Protein AF-F8CGI1-F1 (afdb_monomer_lite)

InterPro domains:
  IPR001604 DNA/RNA non-specific endonuclease/pyrophosphatase/phosphodiesterase domain [PF01223] (10-78)
  IPR044925 His-Me finger superfamily [SSF54060] (12-82)
  IPR044929 DNA/RNA non-specific endonuclease superfamily [G3DSA:3.40.570.10] (2-86)

Foldseek 3Di:
DDDPPDDPPPPDDDDQKDKDKDWAQDVVVVRFFIAIWMKIWGQDDPPPCPPPPDDGPIWMKTAQPVLVCVVPVDDPDCNSLRYQQCLDPVNVPDPDNNPRIFTDPDPVSDGGRNVSCVVVVNGDGDD

pLDDT: mean 78.0, std 15.95, range [40.72, 95.38]

Radius of gyration: 18.29 Å; chains: 1; bounding box: 54×31×42 Å

Structure (mmCIF, N/CA/C/O backbone):
data_AF-F8CGI1-F1
#
_entry.id   AF-F8CGI1-F1
#
loop_
_atom_site.group_PDB
_atom_site.id
_atom_site.type_symbol
_atom_site.label_atom_id
_atom_site.label_alt_id
_atom_site.label_comp_id
_atom_site.label_asym_id
_atom_site.label_entity_id
_atom_site.label_seq_id
_atom_site.pdbx_PDB_ins_code
_atom_site.Cartn_x
_atom_site.Cartn_y
_atom_site.Cartn_z
_atom_site.occupancy
_atom_site.B_iso_or_equiv
_atom_site.auth_seq_id
_atom_site.auth_comp_id
_atom_site.auth_asym_id
_atom_site.auth_atom_id
_atom_site.pdbx_PDB_model_num
ATOM 1 N N . MET A 1 1 ? 35.399 -10.416 0.043 1.00 40.72 1 MET A N 1
ATOM 2 C CA . MET A 1 1 ? 36.430 -10.102 -0.965 1.00 40.72 1 MET A CA 1
ATOM 3 C C . MET A 1 1 ? 36.301 -11.198 -2.012 1.00 40.72 1 MET A C 1
ATOM 5 O O . MET A 1 1 ? 36.314 -12.347 -1.592 1.00 40.72 1 MET A O 1
ATOM 9 N N . LEU A 1 2 ? 35.993 -10.866 -3.272 1.00 44.25 2 LEU A N 1
ATOM 10 C CA . LEU A 1 2 ? 35.860 -11.858 -4.356 1.00 44.25 2 LEU A CA 1
ATOM 11 C C . LEU A 1 2 ? 37.253 -12.393 -4.735 1.00 44.25 2 LEU A C 1
ATOM 13 O O . LEU A 1 2 ? 38.225 -11.646 -4.608 1.00 44.25 2 LEU A O 1
ATOM 17 N N . SER A 1 3 ? 37.338 -13.668 -5.121 1.00 53.94 3 SER A N 1
ATOM 18 C CA . SER A 1 3 ? 38.591 -14.396 -5.393 1.00 53.94 3 SER A CA 1
ATOM 19 C C . SER A 1 3 ? 38.843 -14.504 -6.900 1.00 53.94 3 SER A C 1
ATOM 21 O O . SER A 1 3 ? 37.895 -14.463 -7.680 1.00 53.94 3 SER A O 1
ATOM 23 N N . ASP A 1 4 ? 40.098 -14.705 -7.315 1.00 48.28 4 ASP A N 1
ATOM 24 C CA . ASP A 1 4 ? 40.505 -14.800 -8.735 1.00 48.28 4 ASP A CA 1
ATOM 25 C C . ASP A 1 4 ? 39.905 -16.011 -9.494 1.00 48.28 4 ASP A C 1
ATOM 27 O O . ASP A 1 4 ? 40.042 -16.108 -10.712 1.00 48.28 4 ASP A O 1
ATOM 31 N N . ASP A 1 5 ? 39.191 -16.893 -8.785 1.00 53.44 5 ASP A N 1
ATOM 32 C CA . ASP A 1 5 ? 38.483 -18.066 -9.315 1.00 53.44 5 ASP A CA 1
ATOM 33 C C . ASP A 1 5 ? 36.959 -17.867 -9.443 1.00 53.44 5 ASP A C 1
ATOM 35 O O . ASP A 1 5 ? 36.248 -18.823 -9.761 1.00 53.44 5 ASP A O 1
ATOM 39 N N . ASP A 1 6 ? 36.420 -16.666 -9.187 1.00 50.28 6 ASP A N 1
ATOM 40 C CA . ASP A 1 6 ? 34.974 -16.442 -9.301 1.00 50.28 6 ASP A CA 1
ATOM 41 C C . ASP A 1 6 ? 34.525 -16.538 -10.779 1.00 50.28 6 ASP A C 1
ATOM 43 O O . ASP A 1 6 ? 34.906 -15.706 -11.614 1.00 50.28 6 ASP A O 1
ATOM 47 N N . PRO A 1 7 ? 33.709 -17.548 -11.147 1.00 51.00 7 PRO A N 1
ATOM 48 C CA . PRO A 1 7 ? 33.294 -17.755 -12.525 1.00 51.00 7 PRO A CA 1
ATOM 49 C C . PRO A 1 7 ? 32.370 -16.620 -12.991 1.00 51.00 7 PRO A C 1
ATOM 51 O O . PRO A 1 7 ? 31.645 -16.018 -12.192 1.00 51.00 7 PRO A O 1
ATOM 54 N N . PRO A 1 8 ? 32.351 -16.315 -14.302 1.00 54.75 8 PRO A N 1
ATOM 55 C CA . PRO A 1 8 ? 31.568 -15.208 -14.825 1.00 54.75 8 PRO A CA 1
ATOM 56 C C . PRO A 1 8 ? 30.086 -15.445 -14.523 1.00 54.75 8 PRO A C 1
ATOM 58 O O . PRO A 1 8 ? 29.542 -16.477 -14.913 1.00 54.75 8 PRO A O 1
ATOM 61 N N . LEU A 1 9 ? 29.436 -14.483 -13.856 1.00 53.81 9 LEU A N 1
ATOM 62 C CA . LEU A 1 9 ? 27.995 -14.481 -13.586 1.00 53.81 9 LEU A CA 1
ATOM 63 C C . LEU A 1 9 ? 27.229 -14.398 -14.922 1.00 53.81 9 LEU A C 1
ATOM 65 O O . LEU A 1 9 ? 26.831 -13.325 -15.372 1.00 53.81 9 LEU A O 1
ATOM 69 N N . ARG A 1 10 ? 27.108 -15.533 -15.608 1.00 63.50 10 ARG A N 1
ATOM 70 C CA . ARG A 1 10 ? 26.384 -15.719 -16.864 1.00 63.50 10 ARG A CA 1
ATOM 71 C C . ARG A 1 10 ? 25.034 -16.351 -16.530 1.00 63.50 10 ARG A C 1
ATOM 73 O O . ARG A 1 10 ? 24.971 -17.282 -15.739 1.00 63.50 10 ARG A O 1
ATOM 80 N N . ASP A 1 11 ? 23.984 -15.781 -17.116 1.00 64.50 11 ASP A N 1
ATOM 81 C CA . ASP A 1 11 ? 22.565 -16.185 -17.060 1.00 64.50 11 ASP A CA 1
ATOM 82 C C . ASP A 1 11 ? 21.703 -15.620 -15.915 1.00 64.50 11 ASP A C 1
ATOM 84 O O . ASP A 1 11 ? 20.502 -15.889 -15.851 1.00 64.50 11 ASP A O 1
ATOM 88 N N . ALA A 1 12 ? 22.243 -14.750 -15.057 1.00 64.75 12 ALA A N 1
ATOM 89 C CA 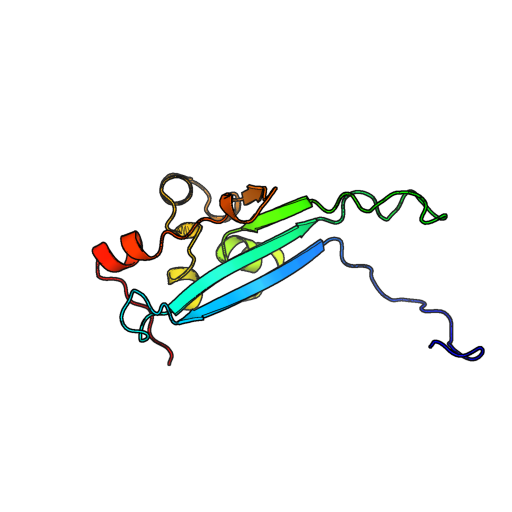. ALA A 1 12 ? 21.425 -14.048 -14.067 1.00 64.75 12 ALA A CA 1
ATOM 90 C C . ALA A 1 12 ? 20.583 -12.937 -14.725 1.00 64.75 12 ALA A C 1
ATOM 92 O O . ALA A 1 12 ? 21.118 -11.976 -15.283 1.00 64.75 12 ALA A O 1
ATOM 93 N N . GLN A 1 13 ? 19.254 -13.040 -14.628 1.00 65.06 13 GLN A N 1
ATOM 94 C CA . GLN A 1 13 ? 18.366 -11.938 -14.994 1.00 65.06 13 GLN A CA 1
ATOM 95 C C . GLN A 1 13 ? 18.521 -10.798 -13.988 1.00 65.06 13 GLN A C 1
ATOM 97 O O . GLN A 1 13 ? 18.418 -10.998 -12.779 1.00 65.06 13 GLN A O 1
ATOM 102 N N . ILE A 1 14 ? 18.754 -9.591 -14.497 1.00 67.56 14 ILE A N 1
ATOM 103 C CA . ILE A 1 14 ? 18.859 -8.384 -13.682 1.00 67.56 14 ILE A CA 1
ATOM 104 C C . ILE A 1 14 ? 17.439 -7.852 -13.435 1.00 67.56 14 ILE A C 1
ATOM 106 O O . ILE A 1 14 ? 16.759 -7.504 -14.406 1.00 67.56 14 ILE A O 1
ATOM 110 N N . PRO A 1 15 ? 16.974 -7.755 -12.175 1.00 68.12 15 PRO A N 1
ATOM 111 C CA . PRO A 1 15 ? 15.654 -7.210 -11.881 1.00 68.12 15 PRO A CA 1
ATOM 112 C C . PRO A 1 15 ? 15.540 -5.744 -12.313 1.00 68.12 15 PRO A C 1
ATOM 114 O O . PRO A 1 15 ? 16.394 -4.922 -11.992 1.00 68.12 15 PRO A O 1
ATOM 117 N N . ALA A 1 16 ? 14.447 -5.387 -12.993 1.00 74.31 16 ALA A N 1
ATOM 118 C CA . ALA A 1 16 ? 14.170 -4.004 -13.405 1.00 74.31 16 ALA A CA 1
ATOM 119 C C . ALA A 1 16 ? 13.835 -3.061 -12.224 1.00 74.31 16 ALA A C 1
ATOM 121 O O . ALA A 1 16 ? 13.781 -1.836 -12.374 1.00 74.31 16 ALA A O 1
ATOM 122 N N . GLY A 1 17 ? 13.595 -3.624 -11.042 1.00 80.44 17 GLY A N 1
ATOM 123 C CA . GLY A 1 17 ? 13.322 -2.894 -9.817 1.00 80.44 17 GLY A CA 1
ATOM 124 C C . GLY A 1 17 ? 13.283 -3.828 -8.617 1.00 80.44 17 GLY A C 1
ATOM 125 O O . GLY A 1 17 ? 13.154 -5.044 -8.753 1.00 80.44 17 GLY A O 1
ATOM 126 N N . PHE A 1 18 ? 13.380 -3.233 -7.436 1.00 87.69 18 PHE A N 1
ATOM 127 C CA . PHE A 1 18 ? 13.310 -3.936 -6.161 1.00 87.69 18 PHE A CA 1
ATOM 128 C C . PHE A 1 18 ? 12.122 -3.415 -5.368 1.00 87.69 18 PHE A C 1
ATOM 130 O O . PHE A 1 18 ? 11.788 -2.232 -5.440 1.00 87.69 18 PHE A O 1
ATOM 137 N N . TRP A 1 19 ? 11.500 -4.276 -4.577 1.00 92.19 19 TRP A N 1
ATOM 138 C CA . TRP A 1 19 ? 10.432 -3.885 -3.669 1.00 92.19 19 TRP A CA 1
ATOM 139 C C . TRP A 1 19 ? 10.712 -4.401 -2.261 1.00 92.19 19 TRP A C 1
ATOM 141 O O . TRP A 1 19 ? 11.463 -5.355 -2.065 1.00 92.19 19 TRP A O 1
ATOM 151 N N . LYS A 1 20 ? 10.127 -3.736 -1.265 1.00 94.00 20 LYS A N 1
ATOM 152 C CA . LYS A 1 20 ? 10.191 -4.151 0.137 1.00 94.00 20 LYS A CA 1
ATOM 153 C C . LYS A 1 20 ? 8.859 -3.868 0.807 1.00 94.00 20 LYS A C 1
ATOM 155 O O . LYS A 1 20 ? 8.399 -2.732 0.791 1.00 94.00 20 LYS A O 1
ATOM 160 N N . VAL A 1 21 ? 8.278 -4.884 1.432 1.00 95.38 21 VAL A N 1
ATOM 161 C CA . VAL A 1 21 ? 7.093 -4.748 2.285 1.00 95.38 21 VAL A CA 1
ATOM 162 C C . VAL A 1 21 ? 7.547 -4.805 3.738 1.00 95.38 21 VAL A C 1
ATOM 164 O O . VAL A 1 21 ? 8.309 -5.692 4.122 1.00 95.38 21 VAL A O 1
ATOM 167 N N . VAL A 1 22 ? 7.114 -3.838 4.539 1.00 94.56 22 VAL A N 1
ATOM 168 C CA . VAL A 1 22 ? 7.394 -3.758 5.973 1.00 94.56 22 VAL A CA 1
ATOM 169 C C . VAL A 1 22 ? 6.076 -3.864 6.718 1.00 94.56 22 VAL A C 1
ATOM 171 O O . VAL A 1 22 ? 5.195 -3.028 6.537 1.00 94.56 22 VAL A O 1
ATOM 174 N N . VAL A 1 23 ? 5.962 -4.884 7.565 1.00 93.69 23 VAL A N 1
ATOM 175 C CA . VAL A 1 23 ? 4.837 -5.065 8.486 1.00 93.69 23 VAL A CA 1
ATOM 176 C C . VAL A 1 23 ? 5.318 -4.704 9.883 1.00 93.69 23 VAL A C 1
ATOM 178 O O . VAL A 1 23 ? 6.347 -5.207 10.335 1.00 93.69 23 VAL A O 1
ATOM 181 N N . LEU A 1 24 ? 4.590 -3.829 10.565 1.00 90.44 24 LEU A N 1
ATOM 182 C CA . LEU A 1 24 ? 4.916 -3.373 11.910 1.00 90.44 24 LEU A CA 1
ATOM 183 C C . LEU A 1 24 ? 3.697 -3.478 12.822 1.00 90.44 24 LEU A C 1
ATOM 185 O O . LEU A 1 24 ? 2.561 -3.342 12.375 1.00 90.44 24 LEU A O 1
ATOM 189 N N . ARG A 1 25 ? 3.939 -3.723 14.110 1.00 87.69 25 ARG A N 1
ATOM 190 C CA . ARG A 1 25 ? 2.918 -3.546 15.146 1.00 87.69 25 ARG A CA 1
ATOM 191 C C . ARG A 1 25 ? 2.894 -2.077 15.523 1.00 87.69 25 ARG A C 1
ATOM 193 O O . ARG A 1 25 ? 3.928 -1.527 15.902 1.00 87.69 25 ARG A O 1
ATOM 200 N N . ASP A 1 26 ? 1.735 -1.449 15.413 1.00 74.75 26 ASP A N 1
ATOM 201 C CA . ASP A 1 26 ? 1.608 -0.033 15.712 1.00 74.75 26 ASP A CA 1
ATOM 202 C C . ASP A 1 26 ? 1.517 0.182 17.230 1.00 74.75 26 ASP A C 1
ATOM 204 O O . ASP A 1 26 ? 0.512 -0.130 17.880 1.00 74.75 26 ASP A O 1
ATOM 208 N N . ALA A 1 27 ? 2.594 0.721 17.806 1.00 71.44 27 ALA A N 1
ATOM 209 C CA . ALA A 1 27 ? 2.678 1.029 19.229 1.00 71.44 27 ALA A CA 1
ATOM 210 C C . ALA A 1 27 ? 1.640 2.080 19.663 1.00 71.44 27 ALA A C 1
ATOM 212 O O . ALA A 1 27 ? 1.141 2.017 20.786 1.00 71.44 27 ALA A O 1
ATOM 213 N N . THR A 1 28 ? 1.250 2.995 18.769 1.00 69.81 28 THR A N 1
ATOM 214 C CA . THR A 1 28 ? 0.235 4.027 19.047 1.00 69.81 28 THR A CA 1
ATOM 215 C C . THR A 1 28 ? -1.185 3.454 19.102 1.00 69.81 28 THR A C 1
ATOM 217 O O . THR A 1 28 ? -2.086 4.062 19.673 1.00 69.81 28 THR A O 1
ATOM 220 N N . ALA A 1 29 ? -1.384 2.238 18.582 1.00 67.12 29 ALA A N 1
ATOM 221 C CA . ALA A 1 29 ? -2.659 1.525 18.570 1.00 67.12 29 ALA A CA 1
ATOM 222 C C . ALA A 1 29 ? -2.781 0.450 19.670 1.00 67.12 29 ALA A C 1
ATOM 224 O O . ALA A 1 29 ? -3.637 -0.438 19.574 1.00 67.12 29 ALA A O 1
ATOM 225 N N . GLY A 1 30 ? -1.929 0.511 20.699 1.00 68.25 30 GLY A N 1
ATOM 226 C CA . GLY A 1 30 ? -1.864 -0.484 21.774 1.00 68.25 30 GLY A CA 1
ATOM 227 C C . GLY A 1 30 ? -1.093 -1.755 21.399 1.00 68.25 30 GLY A C 1
ATOM 228 O O . GLY A 1 30 ? -1.251 -2.774 22.063 1.00 68.25 30 GLY A O 1
ATOM 229 N N . GLY A 1 31 ? -0.294 -1.734 20.323 1.00 69.56 31 GLY A N 1
ATOM 230 C CA . GLY A 1 31 ? 0.636 -2.811 19.949 1.00 69.56 31 GLY A CA 1
ATOM 231 C C . GLY A 1 31 ? 0.002 -4.098 19.404 1.00 69.56 31 GLY A C 1
ATOM 232 O O . GLY A 1 31 ? 0.725 -5.028 19.041 1.00 69.56 31 GLY A O 1
ATOM 233 N N . ALA A 1 32 ? -1.329 -4.164 19.335 1.00 77.38 32 ALA A N 1
ATOM 234 C CA . ALA A 1 32 ? -2.073 -5.327 18.849 1.00 77.38 32 ALA A CA 1
ATOM 235 C C . ALA A 1 32 ? -2.451 -5.238 17.360 1.00 77.38 32 ALA A C 1
ATOM 237 O O . ALA A 1 32 ? -2.818 -6.244 16.765 1.00 77.38 32 ALA A O 1
ATOM 238 N N . ASP A 1 33 ? -2.375 -4.049 16.764 1.00 88.12 33 ASP A N 1
ATOM 239 C CA . ASP A 1 33 ? -2.822 -3.776 15.397 1.00 88.12 33 ASP A CA 1
ATOM 240 C C . ASP A 1 33 ? -1.626 -3.652 14.441 1.00 88.12 33 ASP A C 1
ATOM 242 O O . ASP A 1 33 ? -0.610 -3.036 14.774 1.00 88.12 33 ASP A O 1
ATOM 246 N N 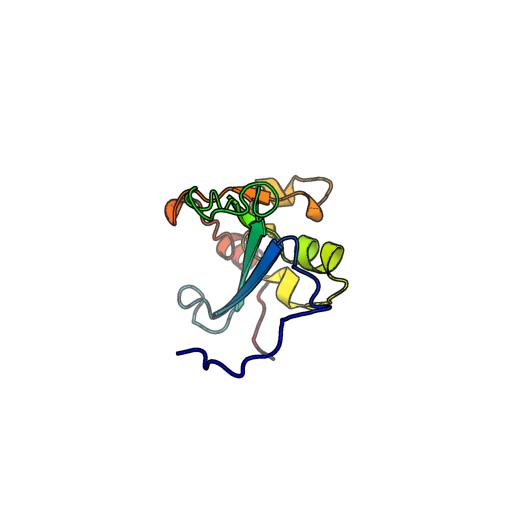. LEU A 1 34 ? -1.743 -4.265 13.265 1.00 91.00 34 LEU A N 1
ATOM 247 C CA . LEU A 1 34 ? -0.712 -4.271 12.235 1.00 91.00 34 LEU A CA 1
ATOM 248 C C . LEU A 1 34 ? -0.845 -3.069 11.303 1.00 91.00 34 LEU A C 1
ATOM 250 O O . LEU A 1 34 ? -1.944 -2.683 10.915 1.00 91.00 34 LEU A O 1
ATOM 254 N N . SER A 1 35 ? 0.298 -2.552 10.879 1.00 92.31 35 SER A N 1
ATOM 255 C CA . SER A 1 35 ? 0.451 -1.529 9.852 1.00 92.31 35 SER A CA 1
ATOM 256 C C . SER A 1 35 ? 1.415 -2.031 8.786 1.00 92.31 35 SER A C 1
ATOM 258 O O . SER A 1 35 ? 2.395 -2.715 9.095 1.00 92.31 35 SER A O 1
ATOM 260 N N . VAL A 1 36 ? 1.137 -1.708 7.527 1.00 94.44 36 VAL A N 1
ATOM 261 C CA . VAL A 1 36 ? 1.929 -2.167 6.384 1.00 94.44 36 VAL A CA 1
ATOM 262 C C . VAL A 1 36 ? 2.370 -0.986 5.539 1.00 94.44 36 VAL A C 1
ATOM 264 O O . VAL A 1 36 ? 1.560 -0.165 5.120 1.00 94.44 36 VAL A O 1
ATOM 267 N N . VAL A 1 37 ? 3.667 -0.925 5.250 1.00 94.44 37 VAL A N 1
ATOM 268 C CA . VAL A 1 37 ? 4.249 0.052 4.329 1.00 94.44 37 VAL A CA 1
ATOM 269 C C . VAL A 1 37 ? 5.004 -0.698 3.241 1.00 94.44 37 VAL A C 1
ATOM 271 O O . VAL A 1 37 ? 5.903 -1.487 3.539 1.00 94.44 37 VAL A O 1
ATOM 274 N N . ALA A 1 38 ? 4.656 -0.449 1.981 1.00 94.38 38 ALA A N 1
ATOM 275 C CA . ALA A 1 38 ? 5.329 -1.040 0.834 1.00 94.38 38 ALA A CA 1
ATOM 276 C C . ALA A 1 38 ? 6.149 0.002 0.066 1.00 94.38 38 ALA A C 1
ATOM 278 O O . ALA A 1 38 ? 5.731 1.142 -0.147 1.00 94.38 38 ALA A O 1
ATOM 279 N N . PHE A 1 39 ? 7.335 -0.415 -0.365 1.00 93.31 39 PHE A N 1
ATOM 280 C CA . PHE A 1 39 ? 8.285 0.392 -1.111 1.00 93.31 39 PHE A CA 1
ATOM 281 C C . PHE A 1 39 ? 8.602 -0.255 -2.447 1.00 93.31 39 PHE A C 1
ATOM 283 O O . PHE A 1 39 ? 8.802 -1.466 -2.521 1.00 93.31 39 PHE A O 1
ATOM 290 N N . PHE A 1 40 ? 8.748 0.575 -3.472 1.00 90.38 40 PHE A N 1
ATOM 291 C CA . PHE A 1 40 ? 9.290 0.192 -4.765 1.00 90.38 40 PHE A CA 1
ATOM 292 C C . PHE A 1 40 ? 10.452 1.111 -5.126 1.00 90.38 40 PHE A C 1
ATOM 294 O O . PHE A 1 40 ? 10.381 2.333 -4.986 1.00 90.38 40 PHE A O 1
ATOM 301 N N . MET A 1 41 ? 11.541 0.517 -5.588 1.00 86.38 41 MET A N 1
ATOM 302 C CA . MET A 1 41 ? 12.715 1.209 -6.077 1.00 86.38 41 MET A CA 1
ATOM 303 C C . MET A 1 41 ? 12.891 0.863 -7.547 1.00 86.38 41 MET A C 1
ATOM 305 O O . MET A 1 41 ? 13.214 -0.274 -7.897 1.00 86.38 41 MET A O 1
ATOM 309 N N . LYS A 1 42 ? 12.694 1.866 -8.402 1.00 75.88 42 LYS A N 1
ATOM 310 C CA . LYS A 1 42 ? 12.954 1.734 -9.829 1.00 75.88 42 LYS A CA 1
ATOM 311 C C . LYS A 1 42 ? 14.418 2.033 -10.086 1.00 75.88 42 LYS A C 1
ATOM 313 O O . LYS A 1 42 ? 14.926 3.094 -9.709 1.00 75.88 42 LYS A O 1
ATOM 318 N N . GLN A 1 43 ? 15.077 1.115 -10.774 1.00 66.94 43 GLN A N 1
ATOM 319 C CA . GLN A 1 43 ? 16.424 1.342 -11.250 1.00 66.94 43 GLN A CA 1
ATOM 320 C C . GLN A 1 43 ? 16.360 2.088 -12.584 1.00 66.94 43 GLN A C 1
ATOM 322 O O . GLN A 1 43 ? 16.373 1.496 -13.660 1.00 66.94 43 GLN A O 1
ATOM 327 N N . THR A 1 44 ? 16.228 3.411 -12.533 1.00 59.00 44 THR A N 1
ATOM 328 C CA . THR A 1 44 ? 16.397 4.235 -13.731 1.00 59.00 44 THR A CA 1
ATOM 329 C C . THR A 1 44 ? 17.878 4.259 -14.127 1.00 59.00 44 THR A C 1
ATOM 331 O O . THR A 1 44 ? 18.724 4.703 -13.359 1.00 59.00 44 THR A O 1
ATOM 334 N N . GLU A 1 45 ? 18.152 3.728 -15.326 1.00 51.16 45 GLU A N 1
ATOM 335 C CA . GLU A 1 45 ? 19.424 3.743 -16.072 1.00 51.16 45 GLU A CA 1
ATOM 336 C C . GLU A 1 45 ? 20.639 3.008 -15.468 1.00 51.16 45 GLU A C 1
ATOM 338 O O . GLU A 1 45 ? 21.734 3.556 -15.395 1.00 51.16 45 GLU A O 1
ATOM 343 N N . MET A 1 46 ? 20.514 1.712 -15.154 1.00 45.66 46 MET A N 1
ATOM 344 C CA . MET A 1 46 ? 21.713 0.856 -15.020 1.00 45.66 46 MET A CA 1
ATOM 345 C C . MET A 1 46 ? 22.349 0.491 -16.375 1.00 45.66 46 MET A C 1
ATOM 347 O O . MET A 1 46 ? 23.524 0.154 -16.444 1.00 45.66 46 MET A O 1
ATOM 351 N N . LEU A 1 47 ? 21.581 0.529 -17.469 1.00 47.81 47 LEU A N 1
ATOM 352 C CA . LEU A 1 47 ? 21.972 -0.133 -18.722 1.00 47.81 47 LEU A CA 1
ATOM 353 C C . LEU A 1 47 ? 22.828 0.711 -19.684 1.00 47.81 47 LEU A C 1
ATOM 355 O O . LEU A 1 47 ? 23.323 0.163 -20.665 1.00 47.81 47 LEU A O 1
ATOM 359 N N . HIS A 1 48 ? 23.048 2.004 -19.417 1.00 44.41 48 HIS A N 1
ATOM 360 C CA . HIS A 1 48 ? 23.790 2.880 -20.341 1.00 44.41 48 HIS A CA 1
ATOM 361 C C . HIS A 1 48 ? 25.209 3.247 -19.894 1.00 44.41 48 HIS A C 1
ATOM 363 O O . HIS A 1 48 ? 25.957 3.802 -20.696 1.00 44.41 48 HIS A O 1
ATOM 369 N N . ASP A 1 49 ? 25.622 2.918 -18.667 1.00 44.84 49 ASP A N 1
ATOM 370 C CA . ASP A 1 49 ? 26.961 3.263 -18.184 1.00 44.84 49 ASP A CA 1
ATOM 371 C C . ASP A 1 49 ? 27.758 2.002 -17.837 1.00 44.84 49 ASP A C 1
ATOM 373 O O . ASP A 1 49 ? 27.807 1.553 -16.694 1.00 44.84 49 ASP A O 1
ATOM 377 N N . LYS A 1 50 ? 28.421 1.431 -18.850 1.00 52.44 50 LYS A N 1
ATOM 378 C CA . LYS A 1 50 ? 29.385 0.325 -18.690 1.00 52.44 50 LYS A CA 1
ATOM 379 C C . LYS A 1 50 ? 30.612 0.707 -17.836 1.00 52.44 50 LYS A C 1
ATOM 381 O O . LYS A 1 50 ? 31.513 -0.112 -17.690 1.00 52.44 50 LYS A O 1
ATOM 386 N N . LEU A 1 51 ? 30.686 1.937 -17.315 1.00 51.66 51 LEU A N 1
ATOM 387 C CA . LEU A 1 51 ? 31.849 2.487 -16.616 1.00 51.66 51 LEU A CA 1
ATOM 388 C C . LEU A 1 51 ? 31.564 2.935 -15.173 1.00 51.66 51 LEU A C 1
ATOM 390 O O . LEU A 1 51 ? 32.486 3.414 -14.518 1.00 51.66 51 LEU A O 1
ATOM 394 N N . GLY A 1 52 ? 30.335 2.776 -14.658 1.00 51.19 52 GLY A N 1
ATOM 395 C CA . GLY A 1 52 ? 30.022 3.009 -13.238 1.00 51.19 52 GLY A CA 1
ATOM 396 C C . GLY A 1 52 ? 30.310 4.430 -12.731 1.00 51.19 52 GLY A C 1
ATOM 397 O O . GLY A 1 52 ? 30.569 4.610 -11.542 1.00 51.19 52 GLY A O 1
ATOM 398 N N . LYS A 1 53 ? 30.307 5.445 -13.610 1.00 51.88 53 LYS A N 1
ATOM 399 C CA . LYS A 1 53 ? 30.726 6.817 -13.268 1.00 51.88 53 LYS A CA 1
ATOM 400 C C . LYS A 1 53 ? 29.591 7.701 -12.754 1.00 51.88 53 LYS A C 1
ATOM 402 O O . LYS A 1 53 ? 29.869 8.741 -12.157 1.00 51.88 53 LYS A O 1
ATOM 407 N N . LYS A 1 54 ? 28.325 7.329 -12.959 1.00 51.34 54 LYS A N 1
ATOM 408 C CA . LYS A 1 54 ? 27.173 8.088 -12.447 1.00 51.34 54 LYS A CA 1
ATOM 409 C C . LYS A 1 54 ? 26.635 7.508 -11.138 1.00 51.34 54 LYS A C 1
ATOM 411 O O . LYS A 1 54 ? 26.298 6.330 -11.059 1.00 51.34 54 LYS A O 1
ATOM 416 N N . LEU A 1 55 ? 26.497 8.376 -10.128 1.00 51.78 55 LEU A N 1
ATOM 417 C CA . LEU A 1 55 ? 25.705 8.104 -8.926 1.00 51.78 55 LEU A CA 1
ATOM 418 C C . LEU A 1 55 ? 24.302 7.660 -9.354 1.00 51.78 55 LEU A C 1
ATOM 420 O O . LEU A 1 55 ? 23.607 8.386 -10.067 1.00 51.78 55 LEU A O 1
ATOM 424 N N . LEU A 1 56 ? 23.913 6.461 -8.925 1.00 55.62 56 LEU A N 1
ATOM 425 C CA . LEU A 1 56 ? 22.613 5.861 -9.201 1.00 55.62 56 LEU A CA 1
ATOM 426 C C . LEU A 1 56 ? 21.492 6.851 -8.843 1.00 55.62 56 LEU A C 1
ATOM 428 O O . LEU A 1 56 ? 21.278 7.156 -7.669 1.00 55.62 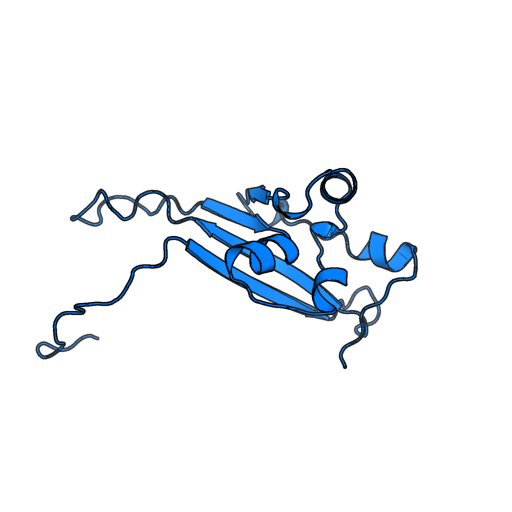56 LEU A O 1
ATOM 432 N N . GLN A 1 57 ? 20.738 7.332 -9.833 1.00 58.84 57 GLN A N 1
ATOM 433 C CA . GLN A 1 57 ? 19.505 8.078 -9.575 1.00 58.84 57 GLN A CA 1
ATOM 434 C C . GLN A 1 57 ? 18.378 7.084 -9.281 1.00 58.84 57 GLN A C 1
ATOM 436 O O . GLN A 1 57 ? 17.508 6.836 -10.113 1.00 58.84 57 GLN A O 1
ATOM 441 N N . LEU A 1 58 ? 18.425 6.464 -8.099 1.00 66.06 58 LEU A N 1
ATOM 442 C CA . LEU A 1 58 ? 17.403 5.517 -7.656 1.00 66.06 58 LEU A CA 1
ATOM 443 C C . LEU A 1 58 ? 16.126 6.282 -7.314 1.00 66.06 58 LEU A C 1
ATOM 445 O O . LEU A 1 58 ? 16.086 7.064 -6.360 1.00 66.06 58 LEU A O 1
ATOM 449 N N . GLN A 1 59 ? 15.065 6.046 -8.082 1.00 77.81 59 GLN A N 1
ATOM 450 C CA . GLN A 1 59 ? 13.752 6.583 -7.759 1.00 77.81 59 GLN A CA 1
ATOM 451 C C . GLN A 1 59 ? 13.073 5.654 -6.754 1.00 77.81 59 GLN A C 1
ATOM 453 O O . GLN A 1 59 ? 12.863 4.470 -7.020 1.00 77.81 59 GLN A O 1
ATOM 458 N N . ARG A 1 60 ? 12.751 6.201 -5.581 1.00 87.62 60 ARG A N 1
ATOM 459 C CA . ARG A 1 60 ? 12.075 5.492 -4.493 1.00 87.62 60 ARG A CA 1
ATOM 460 C C . ARG A 1 60 ? 10.622 5.916 -4.440 1.00 87.62 60 ARG A C 1
ATOM 462 O O . ARG A 1 60 ? 10.321 7.105 -4.548 1.00 87.62 60 ARG A O 1
ATOM 469 N N . TYR A 1 61 ? 9.750 4.950 -4.226 1.00 91.12 61 TYR A N 1
ATOM 470 C CA . TYR A 1 61 ? 8.319 5.148 -4.131 1.00 91.12 61 TYR A CA 1
ATOM 471 C C . TYR A 1 61 ? 7.788 4.400 -2.915 1.00 91.12 61 TYR A C 1
ATOM 473 O O . TYR A 1 61 ? 8.211 3.275 -2.653 1.00 91.12 61 TYR A O 1
ATOM 481 N N . GLN A 1 62 ? 6.853 5.010 -2.196 1.00 94.00 62 GLN A N 1
ATOM 482 C CA . GLN A 1 62 ? 5.878 4.263 -1.416 1.00 94.00 62 GLN A CA 1
ATOM 483 C C . GLN A 1 62 ? 4.765 3.859 -2.380 1.00 94.00 62 GLN A C 1
ATOM 485 O O . GLN A 1 62 ? 4.313 4.673 -3.190 1.00 94.00 62 GLN A O 1
ATOM 490 N N . VAL A 1 63 ? 4.363 2.601 -2.323 1.00 92.25 63 VAL A N 1
ATOM 491 C CA . VAL A 1 63 ? 3.335 2.023 -3.191 1.00 92.25 63 VAL A CA 1
ATOM 492 C C . VAL A 1 63 ? 2.318 1.294 -2.327 1.00 92.25 63 VAL A C 1
ATOM 494 O O . VAL A 1 63 ? 2.571 1.060 -1.147 1.00 92.25 63 VAL A O 1
ATOM 497 N N . THR A 1 64 ? 1.165 0.961 -2.895 1.00 93.25 64 THR A N 1
ATOM 498 C CA . THR A 1 64 ? 0.175 0.135 -2.204 1.00 93.25 64 THR A CA 1
ATOM 499 C C . THR A 1 64 ? 0.540 -1.345 -2.347 1.00 93.25 64 THR A C 1
ATOM 501 O O . THR A 1 64 ? 1.095 -1.776 -3.360 1.00 93.25 64 THR A O 1
ATOM 504 N N . LEU A 1 65 ? 0.217 -2.156 -1.346 1.00 92.56 65 LEU A N 1
ATOM 505 C CA . LEU A 1 65 ? 0.416 -3.601 -1.361 1.00 92.56 65 LEU A CA 1
ATOM 506 C C . LEU A 1 65 ? -0.347 -4.278 -2.515 1.00 92.56 65 LEU A C 1
ATOM 508 O O . LEU A 1 65 ? 0.270 -5.102 -3.188 1.00 92.56 65 LEU A O 1
ATOM 512 N N . PRO A 1 66 ? -1.597 -3.882 -2.852 1.00 91.38 66 PRO A N 1
ATOM 513 C CA . PRO A 1 66 ? -2.261 -4.328 -4.079 1.00 91.38 66 PRO A CA 1
ATOM 514 C C . PRO A 1 66 ? -1.467 -4.072 -5.369 1.00 91.38 66 PRO A C 1
ATOM 516 O O . PRO A 1 66 ? -1.556 -4.869 -6.299 1.00 91.38 66 PRO A O 1
ATOM 519 N N . ALA A 1 67 ? -0.671 -2.998 -5.452 1.00 89.75 67 ALA A N 1
ATOM 520 C CA . ALA A 1 67 ? 0.189 -2.780 -6.615 1.00 89.75 67 ALA A CA 1
ATOM 521 C C . ALA A 1 67 ? 1.322 -3.817 -6.688 1.00 89.75 67 ALA A C 1
ATOM 523 O O . ALA A 1 67 ? 1.608 -4.331 -7.767 1.00 89.75 67 ALA A O 1
ATOM 524 N N . ILE A 1 68 ? 1.928 -4.176 -5.548 1.00 90.06 68 ILE A N 1
ATOM 525 C CA . ILE A 1 68 ? 2.928 -5.254 -5.495 1.00 90.06 68 ILE A CA 1
ATOM 526 C C . ILE A 1 68 ? 2.299 -6.597 -5.893 1.00 90.06 68 ILE A C 1
ATOM 528 O O . ILE A 1 68 ? 2.909 -7.320 -6.680 1.00 90.06 68 ILE A O 1
ATOM 532 N N . GLU A 1 69 ? 1.093 -6.922 -5.407 1.00 91.94 69 GLU A N 1
ATOM 533 C CA . GLU A 1 69 ? 0.352 -8.135 -5.812 1.00 91.94 69 GLU A CA 1
ATOM 534 C C . GLU A 1 69 ? 0.168 -8.176 -7.335 1.00 91.94 69 GLU A C 1
ATOM 536 O O . GLU A 1 69 ? 0.541 -9.153 -7.981 1.00 91.94 69 GLU A O 1
ATOM 541 N N . ALA A 1 70 ? -0.306 -7.076 -7.928 1.00 88.94 70 ALA A N 1
ATOM 542 C CA . ALA A 1 70 ? -0.531 -6.979 -9.369 1.00 88.94 70 ALA A CA 1
ATOM 543 C C . ALA A 1 70 ? 0.754 -7.152 -10.200 1.00 88.94 70 ALA A C 1
ATOM 545 O O . ALA A 1 70 ? 0.717 -7.744 -11.276 1.00 88.94 70 ALA A O 1
ATOM 546 N N . TRP A 1 71 ? 1.893 -6.645 -9.720 1.00 87.06 71 TRP A N 1
ATOM 547 C CA . TRP A 1 71 ? 3.170 -6.736 -10.436 1.00 87.06 71 TRP A CA 1
ATOM 548 C C . TRP A 1 71 ? 3.875 -8.081 -10.295 1.00 87.06 71 TRP A C 1
ATOM 550 O O . TRP A 1 71 ? 4.625 -8.474 -11.184 1.00 87.06 71 TRP A O 1
ATOM 560 N N . THR A 1 72 ? 3.702 -8.747 -9.155 1.00 88.06 72 THR A N 1
ATOM 561 C CA . THR A 1 72 ? 4.489 -9.936 -8.794 1.00 88.06 72 THR A CA 1
ATOM 562 C C . THR A 1 72 ? 3.689 -11.232 -8.852 1.00 88.06 72 THR A C 1
ATOM 564 O O . THR A 1 72 ? 4.287 -12.303 -8.887 1.00 88.06 72 THR A O 1
ATOM 567 N N . GLY A 1 73 ? 2.355 -11.154 -8.844 1.00 90.00 73 GLY A N 1
ATOM 568 C CA . GLY A 1 73 ? 1.469 -12.309 -8.698 1.00 90.00 73 GLY A CA 1
ATOM 569 C C . GLY A 1 73 ? 1.439 -12.897 -7.281 1.00 90.00 73 GLY A C 1
ATOM 570 O O . GLY A 1 73 ? 0.840 -13.950 -7.082 1.00 90.00 73 GLY A O 1
ATOM 571 N N . LEU A 1 74 ? 2.085 -12.251 -6.302 1.00 93.00 74 LEU A N 1
ATOM 572 C CA . LEU A 1 74 ? 2.003 -12.642 -4.894 1.00 93.00 74 LEU A CA 1
ATOM 573 C C . LEU A 1 74 ? 0.639 -12.266 -4.299 1.00 93.00 74 LEU A C 1
ATOM 575 O O . LEU A 1 74 ? 0.024 -11.293 -4.727 1.00 93.00 74 LEU A O 1
ATOM 579 N N . ASP A 1 75 ? 0.211 -12.997 -3.268 1.00 93.62 75 ASP A N 1
ATOM 580 C CA . ASP A 1 75 ? -0.962 -12.670 -2.448 1.00 93.62 75 ASP A CA 1
ATOM 581 C C . ASP A 1 75 ? -0.528 -12.475 -0.992 1.00 93.62 75 ASP A C 1
ATOM 583 O O . ASP A 1 75 ? -0.005 -13.388 -0.350 1.00 93.62 75 ASP A O 1
ATOM 587 N N . PHE A 1 76 ? -0.732 -11.270 -0.465 1.00 92.00 76 PHE A N 1
ATOM 588 C CA . PHE A 1 76 ? -0.444 -10.917 0.925 1.00 92.00 76 PHE A CA 1
ATOM 589 C C . PHE A 1 76 ? -1.672 -11.079 1.836 1.00 92.00 76 PHE A C 1
ATOM 591 O O . PHE A 1 76 ? -1.625 -10.734 3.023 1.00 92.00 76 PHE A O 1
ATOM 598 N N . GLY A 1 77 ? -2.786 -11.594 1.310 1.00 92.50 77 GLY A N 1
ATOM 599 C CA . GLY A 1 77 ? -3.980 -11.933 2.071 1.00 92.50 77 GLY A CA 1
ATOM 600 C C . GLY A 1 77 ? -4.553 -10.730 2.815 1.00 92.50 77 GLY A C 1
ATOM 601 O O . GLY A 1 77 ? -4.791 -9.670 2.238 1.00 92.50 77 GLY A O 1
ATOM 602 N N . ALA A 1 78 ? -4.785 -10.876 4.121 1.00 91.31 78 ALA A N 1
ATOM 603 C CA . ALA A 1 78 ? -5.389 -9.824 4.938 1.00 91.31 78 ALA A CA 1
ATOM 604 C C . ALA A 1 78 ? -4.475 -8.604 5.167 1.00 91.31 78 ALA A C 1
ATOM 606 O O . ALA A 1 78 ? -4.979 -7.543 5.543 1.00 91.31 78 ALA A O 1
ATOM 607 N N . LEU A 1 79 ? -3.162 -8.712 4.922 1.00 91.94 79 LEU A N 1
ATOM 608 C CA . LEU A 1 79 ? -2.203 -7.631 5.182 1.00 91.94 79 LEU A CA 1
ATOM 609 C C . LEU A 1 79 ? -2.447 -6.397 4.309 1.00 91.94 79 LEU A C 1
ATOM 611 O O . LEU A 1 79 ? -2.187 -5.283 4.757 1.00 91.94 79 LEU A O 1
ATOM 615 N N . LYS A 1 80 ? -3.027 -6.551 3.112 1.00 90.38 80 LYS A N 1
ATOM 616 C CA . LYS A 1 80 ? -3.390 -5.405 2.255 1.00 90.38 80 LYS A CA 1
ATOM 617 C C . LYS A 1 80 ? -4.416 -4.479 2.893 1.00 90.38 80 LYS A C 1
ATOM 619 O O . LYS A 1 80 ? -4.437 -3.287 2.607 1.00 90.38 80 LYS A O 1
ATOM 624 N N . ASN A 1 81 ? -5.216 -4.999 3.822 1.00 91.38 81 ASN A N 1
ATOM 625 C CA . ASN A 1 81 ? -6.164 -4.188 4.575 1.00 91.38 81 ASN A CA 1
ATOM 626 C C . ASN A 1 81 ? -5.480 -3.295 5.619 1.00 91.38 81 ASN A C 1
ATOM 628 O O . ASN A 1 81 ? -6.119 -2.361 6.093 1.00 91.38 81 ASN A O 1
ATOM 632 N N . ALA A 1 82 ? -4.217 -3.564 5.967 1.00 92.81 82 ALA A N 1
ATOM 633 C CA . ALA A 1 82 ? -3.389 -2.766 6.869 1.00 92.81 82 ALA A CA 1
ATOM 634 C C . ALA A 1 82 ? -2.434 -1.805 6.131 1.00 92.81 82 ALA A C 1
ATOM 636 O O . ALA A 1 82 ? -1.590 -1.183 6.774 1.00 92.81 82 ALA A O 1
ATOM 637 N N . ASP A 1 83 ? -2.550 -1.671 4.805 1.00 93.56 83 ASP A N 1
ATOM 638 C CA . ASP A 1 83 ? -1.668 -0.817 4.005 1.00 93.56 83 ASP A CA 1
ATOM 639 C C . ASP A 1 83 ? -1.886 0.679 4.274 1.00 93.56 83 ASP A C 1
ATOM 641 O O . ASP A 1 83 ? -2.956 1.245 4.046 1.00 93.56 83 ASP A O 1
ATOM 645 N N . GLU A 1 84 ? -0.832 1.337 4.737 1.00 93.44 84 GLU A N 1
ATOM 646 C CA . GLU A 1 84 ? -0.837 2.738 5.140 1.00 93.44 84 GLU A CA 1
ATOM 647 C C . GLU A 1 84 ? -1.120 3.710 3.984 1.00 93.44 84 GLU A C 1
ATOM 649 O O . GLU A 1 84 ? -1.763 4.745 4.189 1.00 93.44 84 GLU A O 1
ATOM 654 N N . LEU A 1 85 ? -0.678 3.393 2.763 1.00 92.81 85 LEU A N 1
ATOM 655 C CA . LEU A 1 85 ? -0.913 4.227 1.587 1.00 92.81 85 LEU A CA 1
ATOM 656 C C . LEU A 1 85 ? -2.315 4.001 1.010 1.00 92.81 85 LEU A C 1
ATOM 658 O O . LEU A 1 85 ? -2.951 4.965 0.594 1.00 92.81 85 LEU A O 1
ATOM 662 N N . ALA A 1 86 ? -2.830 2.771 1.032 1.00 90.94 86 ALA A N 1
ATOM 663 C CA . ALA A 1 86 ? -4.181 2.444 0.569 1.00 90.94 86 ALA A CA 1
ATOM 664 C C . ALA A 1 86 ? -5.265 3.160 1.392 1.00 90.94 86 ALA A C 1
ATOM 666 O O . ALA A 1 86 ? -6.326 3.500 0.874 1.00 90.94 86 ALA A O 1
ATOM 667 N N . TRP A 1 87 ? -4.978 3.453 2.663 1.00 89.75 87 TRP A N 1
ATOM 668 C CA . TRP A 1 87 ? -5.849 4.232 3.548 1.00 89.75 87 TRP A CA 1
ATOM 669 C C . TRP A 1 87 ? -5.652 5.753 3.458 1.00 89.75 87 TRP A C 1
ATOM 671 O O . TRP A 1 87 ? -6.324 6.518 4.169 1.00 89.75 87 TRP A O 1
ATOM 681 N N . ALA A 1 88 ? -4.762 6.222 2.581 1.00 88.50 88 ALA A N 1
ATOM 682 C CA . ALA A 1 88 ? -4.581 7.641 2.321 1.00 88.50 88 ALA A CA 1
ATOM 683 C C . ALA A 1 88 ? -5.806 8.227 1.596 1.00 88.50 88 ALA A C 1
ATOM 685 O O . ALA A 1 88 ? -6.388 7.570 0.733 1.00 88.50 88 ALA A O 1
ATOM 686 N N . PRO A 1 89 ? -6.179 9.498 1.848 1.00 84.75 89 PRO A N 1
ATOM 687 C CA . PRO A 1 89 ? -7.346 10.104 1.205 1.00 84.75 89 PRO A CA 1
ATOM 688 C C . PRO A 1 89 ? -7.271 10.136 -0.324 1.00 84.75 89 PRO A C 1
ATOM 690 O O . PRO A 1 89 ? -8.306 10.185 -0.978 1.00 84.75 89 PRO A O 1
ATOM 693 N N . ALA A 1 90 ? -6.063 10.188 -0.889 1.00 81.38 90 ALA A N 1
ATOM 694 C CA . ALA A 1 90 ? -5.866 10.151 -2.334 1.00 81.38 90 ALA A CA 1
ATOM 695 C C . ALA A 1 90 ? -6.134 8.747 -2.896 1.00 81.38 90 ALA A C 1
ATOM 697 O O . ALA A 1 90 ? -6.861 8.624 -3.873 1.00 81.38 90 ALA A O 1
ATOM 698 N N . ALA A 1 91 ? -5.627 7.702 -2.236 1.00 82.12 91 ALA A N 1
ATOM 699 C CA . ALA A 1 91 ? -5.811 6.318 -2.666 1.00 82.12 91 ALA A CA 1
ATOM 700 C C . ALA A 1 91 ? -7.272 5.860 -2.547 1.00 82.12 91 ALA A C 1
ATOM 702 O O . ALA A 1 91 ? -7.785 5.216 -3.450 1.00 82.12 91 ALA A O 1
ATOM 703 N N . LEU A 1 92 ? -7.979 6.269 -1.487 1.00 78.00 92 LEU A N 1
ATOM 704 C CA . LEU A 1 92 ? -9.407 5.966 -1.312 1.00 78.00 92 LEU A CA 1
ATOM 705 C C . LEU A 1 92 ? -10.315 6.620 -2.366 1.00 78.00 92 LEU A C 1
ATOM 707 O O . LEU A 1 92 ? -11.460 6.206 -2.519 1.00 78.00 92 LEU A O 1
ATOM 711 N N . ARG A 1 93 ? -9.833 7.669 -3.041 1.00 77.06 93 ARG A N 1
ATOM 712 C CA . ARG A 1 93 ? -10.543 8.349 -4.134 1.00 77.06 93 ARG A CA 1
ATOM 713 C C . ARG A 1 93 ? -10.098 7.877 -5.514 1.00 77.06 93 ARG A C 1
ATOM 715 O O . ARG A 1 93 ? -10.707 8.289 -6.493 1.00 77.06 93 ARG A O 1
ATOM 722 N N . ALA A 1 94 ? -9.018 7.104 -5.601 1.00 72.00 94 ALA A N 1
ATOM 723 C CA . ALA A 1 94 ? -8.516 6.617 -6.872 1.00 72.00 94 ALA A CA 1
ATOM 724 C C . ALA A 1 94 ? -9.423 5.492 -7.379 1.00 7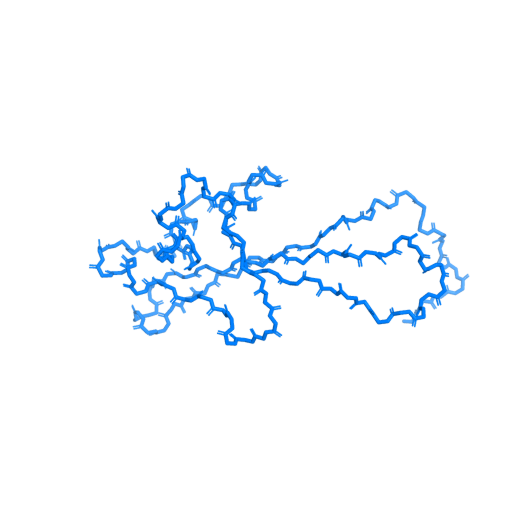2.00 94 ALA A C 1
ATOM 726 O O . ALA A 1 94 ? -9.697 4.542 -6.647 1.00 72.00 94 ALA A O 1
ATOM 727 N N . ASP A 1 95 ? -9.834 5.577 -8.644 1.00 66.19 95 ASP A N 1
ATOM 728 C CA . ASP A 1 95 ? -10.629 4.526 -9.293 1.00 66.19 95 ASP A CA 1
ATOM 729 C C . ASP A 1 95 ? -9.835 3.216 -9.442 1.00 66.19 95 ASP A C 1
ATOM 731 O O . ASP A 1 95 ? -10.413 2.131 -9.504 1.00 66.19 95 ASP A O 1
ATOM 735 N N . VAL A 1 96 ? -8.499 3.307 -9.461 1.00 64.31 96 VAL A N 1
ATOM 736 C CA . VAL A 1 96 ? -7.592 2.167 -9.613 1.00 64.31 96 VAL A CA 1
ATOM 737 C C . VAL A 1 96 ? -6.564 2.144 -8.465 1.00 64.31 96 VAL A C 1
ATOM 739 O O . VAL A 1 96 ? -5.630 2.951 -8.446 1.00 64.31 96 VAL A O 1
ATOM 742 N N . PRO A 1 97 ? -6.670 1.202 -7.504 1.00 56.62 97 PRO A N 1
ATOM 743 C CA . PRO A 1 97 ? -5.765 1.119 -6.349 1.00 56.62 97 PRO A CA 1
ATOM 744 C C . PRO A 1 97 ? -4.292 0.874 -6.708 1.00 56.62 97 PRO A C 1
ATOM 746 O O . PRO A 1 97 ? -3.396 1.253 -5.946 1.00 56.62 97 PRO A O 1
ATOM 749 N N . SER A 1 98 ? -4.035 0.236 -7.856 1.00 55.62 98 SER A N 1
ATOM 750 C CA . SER A 1 98 ? -2.687 -0.115 -8.306 1.00 55.62 98 SER A CA 1
ATOM 751 C C . SER A 1 98 ? -1.869 1.086 -8.766 1.00 55.62 98 SER A C 1
ATOM 753 O O . SER A 1 98 ? -0.656 0.959 -8.816 1.00 55.62 98 SER A O 1
ATOM 755 N N . GLU A 1 99 ? -2.481 2.236 -9.067 1.00 60.28 99 GLU A N 1
ATOM 756 C CA . GLU A 1 99 ? -1.773 3.431 -9.566 1.00 60.28 99 GLU A CA 1
ATOM 757 C C . GLU A 1 99 ? -1.332 4.398 -8.460 1.00 60.28 99 GLU A C 1
ATOM 759 O O . GLU A 1 99 ? -0.691 5.419 -8.721 1.00 60.28 99 GLU A O 1
ATOM 764 N N . SER A 1 100 ? -1.649 4.088 -7.202 1.00 69.69 100 SER A N 1
ATOM 765 C CA . SER A 1 100 ? -1.252 4.916 -6.067 1.00 69.69 100 SER A CA 1
ATOM 766 C C . SER A 1 100 ? 0.239 4.738 -5.765 1.00 69.69 100 SER A C 1
ATOM 768 O O . SER A 1 100 ? 0.637 3.948 -4.909 1.00 69.69 100 SER A O 1
ATOM 770 N N . TYR A 1 101 ? 1.072 5.501 -6.472 1.00 83.31 101 TYR A N 1
ATOM 771 C CA . TYR A 1 101 ? 2.503 5.628 -6.207 1.00 83.31 101 TYR A CA 1
ATOM 772 C C . TYR A 1 101 ? 2.822 7.006 -5.652 1.00 83.31 101 TYR A C 1
ATOM 774 O O . TYR A 1 101 ? 2.435 8.037 -6.204 1.00 83.31 101 TYR A O 1
ATOM 782 N N . ARG A 1 102 ? 3.611 7.034 -4.584 1.00 86.81 102 ARG A N 1
ATOM 783 C CA . ARG A 1 102 ? 4.112 8.268 -3.992 1.00 86.81 102 ARG A CA 1
ATOM 784 C C . ARG A 1 102 ? 5.625 8.289 -4.063 1.00 86.81 102 ARG A C 1
ATOM 786 O O . ARG A 1 102 ? 6.288 7.492 -3.409 1.00 86.81 102 ARG A O 1
ATOM 793 N N . ARG A 1 103 ? 6.181 9.207 -4.852 1.00 90.06 103 ARG A N 1
ATOM 794 C CA . ARG A 1 103 ? 7.632 9.410 -4.917 1.00 90.06 103 ARG A CA 1
ATOM 795 C C . ARG A 1 103 ? 8.154 9.873 -3.555 1.00 90.06 103 ARG A C 1
ATOM 797 O O . ARG A 1 103 ? 7.576 10.767 -2.949 1.00 90.06 103 ARG A O 1
ATOM 804 N N . LEU A 1 104 ? 9.260 9.278 -3.119 1.00 89.69 104 LEU A N 1
ATOM 805 C CA . LEU A 1 104 ? 9.932 9.581 -1.860 1.00 89.69 104 LEU A CA 1
ATOM 806 C C . LEU A 1 104 ? 11.251 10.305 -2.128 1.00 89.69 104 LEU A C 1
ATOM 808 O O . LEU A 1 104 ? 12.176 9.755 -2.737 1.00 89.69 104 LEU A O 1
ATOM 812 N N . THR A 1 105 ? 11.349 11.529 -1.631 1.00 89.12 105 THR A N 1
ATOM 813 C CA . THR A 1 105 ? 12.578 12.326 -1.583 1.00 89.12 105 THR A CA 1
ATOM 814 C C . THR A 1 105 ? 13.222 12.277 -0.198 1.00 89.12 105 THR A C 1
ATOM 816 O O . THR A 1 105 ? 14.449 12.260 -0.113 1.00 89.12 105 THR A O 1
ATOM 819 N N . GLY A 1 106 ? 12.423 12.123 0.865 1.00 87.00 106 GLY A N 1
ATOM 820 C CA . GLY A 1 106 ? 12.886 11.907 2.238 1.00 87.00 106 GLY A CA 1
ATOM 821 C C . GLY A 1 106 ? 11.835 11.252 3.151 1.00 87.00 106 GLY A C 1
ATOM 822 O O . GLY A 1 106 ? 10.739 10.925 2.692 1.00 87.00 106 GLY A O 1
ATOM 823 N N . PRO A 1 107 ? 12.153 11.033 4.443 1.00 87.38 107 PRO A N 1
ATOM 824 C CA . PRO A 1 107 ? 11.256 10.378 5.405 1.00 87.38 107 PRO A CA 1
ATOM 825 C C . PRO A 1 107 ? 9.924 11.106 5.618 1.00 87.38 107 PRO A C 1
ATOM 827 O O . PRO A 1 107 ? 8.913 10.467 5.884 1.00 87.38 107 PRO A O 1
ATOM 830 N N . GLN A 1 108 ? 9.907 12.430 5.465 1.00 90.94 108 GLN A N 1
ATOM 831 C CA . GLN A 1 108 ? 8.708 13.262 5.584 1.00 90.94 108 GLN A CA 1
ATOM 832 C C . GLN A 1 108 ? 7.651 12.973 4.509 1.00 90.94 108 GLN A C 1
ATOM 834 O O . GLN A 1 108 ? 6.496 13.358 4.664 1.00 90.94 108 GLN A O 1
ATOM 839 N N . ASP A 1 109 ? 8.039 12.310 3.417 1.00 90.00 109 ASP A N 1
ATOM 840 C CA . ASP A 1 109 ? 7.113 11.954 2.344 1.00 90.00 109 ASP A CA 1
ATOM 841 C C . ASP A 1 109 ? 6.325 10.677 2.656 1.00 90.00 109 ASP A C 1
ATOM 843 O O . ASP A 1 109 ? 5.377 10.371 1.930 1.00 90.00 109 ASP A O 1
ATOM 847 N N . LEU A 1 110 ? 6.705 9.934 3.704 1.00 90.62 110 LEU A N 1
ATOM 848 C CA . LEU A 1 110 ? 6.028 8.708 4.109 1.00 90.62 110 LEU A CA 1
ATOM 849 C C . LEU A 1 110 ? 4.608 9.001 4.579 1.00 90.62 110 LEU A C 1
ATOM 851 O O . LEU A 1 110 ? 4.362 9.869 5.416 1.00 90.62 110 LEU A O 1
ATOM 855 N N . VAL A 1 111 ? 3.670 8.225 4.054 1.00 91.44 111 VAL A N 1
ATOM 856 C CA . VAL A 1 111 ? 2.274 8.266 4.463 1.00 91.44 111 VAL A CA 1
ATOM 857 C C . VAL A 1 111 ? 2.017 7.165 5.476 1.00 91.44 111 VAL A C 1
ATOM 859 O O . VAL A 1 111 ? 2.236 5.991 5.182 1.00 91.44 111 VAL A O 1
ATOM 862 N N . PHE A 1 112 ? 1.486 7.577 6.625 1.00 90.12 112 PHE A N 1
ATOM 863 C CA . PHE A 1 112 ? 0.913 6.720 7.654 1.00 90.12 112 PHE A CA 1
ATOM 864 C C . PHE A 1 112 ? -0.544 7.161 7.870 1.00 90.12 112 PHE A C 1
ATOM 866 O O . PHE A 1 112 ? -0.801 8.233 8.412 1.00 90.12 112 PHE A O 1
ATOM 873 N N . SER A 1 113 ? -1.505 6.387 7.363 1.00 89.69 113 SER A N 1
ATOM 874 C CA . SER A 1 113 ? -2.952 6.644 7.449 1.00 89.69 113 SER A CA 1
ATOM 875 C C . SER A 1 113 ? -3.724 5.603 8.274 1.00 89.69 113 SER A C 1
ATOM 877 O O . SER A 1 113 ? -4.959 5.601 8.258 1.00 89.69 113 SER A O 1
ATOM 879 N N . GLY A 1 114 ? -3.038 4.734 9.015 1.00 85.19 114 GLY A N 1
ATOM 880 C CA . GLY A 1 114 ? -3.608 3.638 9.796 1.00 85.19 114 GLY A CA 1
ATOM 881 C C . GLY A 1 114 ? -4.612 4.102 10.848 1.00 85.19 114 GLY A C 1
ATOM 882 O O . GLY A 1 114 ? -5.578 3.400 11.137 1.00 85.19 114 GLY A O 1
ATOM 883 N N . GLU A 1 115 ? -4.479 5.329 11.353 1.00 87.25 115 GLU A N 1
ATOM 884 C CA . GLU A 1 115 ? -5.465 5.933 12.255 1.00 87.25 115 GLU A CA 1
ATOM 885 C C . GLU A 1 115 ? -6.857 6.032 11.627 1.00 87.25 115 GLU A C 1
ATOM 887 O O . GLU A 1 115 ? -7.849 5.756 12.298 1.00 87.25 115 GLU A O 1
ATOM 892 N N . ARG A 1 116 ? -6.957 6.339 10.326 1.00 88.12 116 ARG A N 1
ATOM 893 C CA . ARG A 1 116 ? -8.247 6.406 9.619 1.00 88.12 116 ARG A CA 1
ATOM 894 C C . ARG A 1 116 ? -8.911 5.039 9.558 1.00 88.12 116 ARG A C 1
ATOM 896 O O . ARG A 1 116 ? -10.104 4.920 9.823 1.00 88.12 116 ARG A O 1
ATOM 903 N N . ARG A 1 117 ? -8.127 4.010 9.237 1.00 89.69 117 ARG A N 1
ATOM 904 C CA . ARG A 1 117 ? -8.576 2.616 9.244 1.00 89.69 117 ARG A CA 1
ATOM 905 C C . ARG A 1 117 ? -9.106 2.221 10.629 1.00 89.69 117 ARG A C 1
ATOM 907 O O . ARG A 1 117 ? -10.172 1.615 10.744 1.00 89.69 117 ARG A O 1
ATOM 914 N N . ARG A 1 118 ? -8.385 2.597 11.687 1.00 87.75 118 ARG A N 1
ATOM 915 C CA . ARG A 1 118 ? -8.775 2.321 13.077 1.00 87.75 118 ARG A CA 1
ATOM 916 C C . ARG A 1 118 ?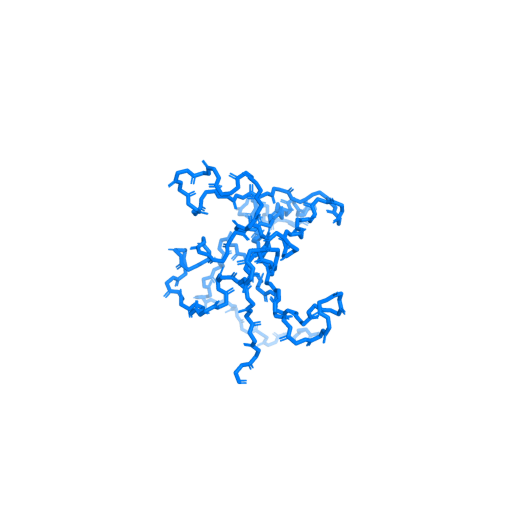 -10.018 3.089 13.510 1.00 87.75 118 ARG A C 1
ATOM 918 O O . ARG A 1 118 ? -10.857 2.512 14.196 1.00 87.75 118 ARG A O 1
ATOM 925 N N . ALA A 1 119 ? -10.167 4.342 13.086 1.00 87.75 119 ALA A N 1
ATOM 926 C CA . ALA A 1 11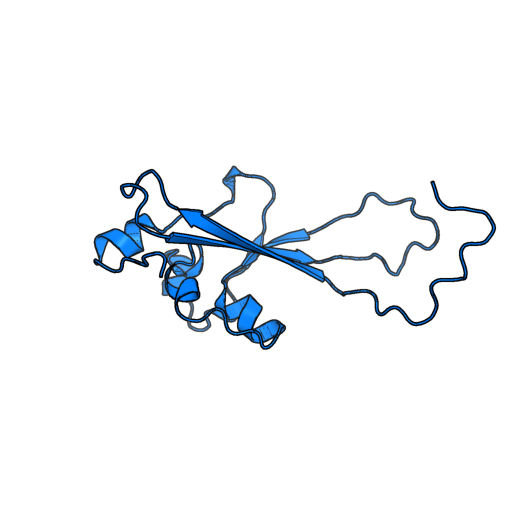9 ? -11.333 5.171 13.389 1.00 87.75 119 ALA A CA 1
ATOM 927 C C . ALA A 1 119 ? -12.642 4.565 12.853 1.00 87.75 119 ALA A C 1
ATOM 929 O O . ALA A 1 119 ? -13.693 4.746 13.457 1.00 87.75 119 ALA A O 1
ATOM 930 N N . VAL A 1 120 ? -12.575 3.789 11.765 1.00 88.62 120 VAL A N 1
ATOM 931 C CA . VAL A 1 120 ? -13.721 3.039 11.216 1.00 88.62 120 VAL A CA 1
ATOM 932 C C . VAL A 1 120 ? -13.813 1.596 11.737 1.00 88.62 120 VAL A C 1
ATOM 934 O O . VAL A 1 120 ? -14.492 0.760 11.147 1.00 88.62 120 VAL A O 1
ATOM 937 N N . GLY A 1 121 ? -13.108 1.275 12.827 1.00 87.19 121 GLY A N 1
ATOM 938 C CA . GLY A 1 121 ? -13.180 -0.016 13.517 1.00 87.19 121 GLY A CA 1
ATOM 939 C C . GLY A 1 121 ? -12.459 -1.180 12.828 1.00 87.19 121 GLY A C 1
ATOM 940 O O . GLY A 1 121 ? -12.539 -2.309 13.306 1.00 87.19 121 GLY A O 1
ATOM 941 N N . ARG A 1 122 ? -11.732 -0.951 11.728 1.00 87.25 122 ARG A N 1
ATOM 942 C CA . ARG A 1 122 ? -11.064 -2.026 10.978 1.00 87.25 122 ARG A CA 1
ATOM 943 C C . ARG A 1 122 ? -9.677 -2.314 11.542 1.00 87.25 122 ARG A C 1
ATOM 945 O O . ARG A 1 122 ? -8.700 -1.724 11.107 1.00 87.25 122 ARG A O 1
ATOM 952 N N . ARG A 1 123 ? -9.555 -3.232 12.497 1.00 87.56 123 ARG A N 1
ATOM 953 C CA . ARG A 1 123 ? -8.249 -3.670 13.027 1.00 87.56 123 ARG A CA 1
ATOM 954 C C . ARG A 1 123 ? -7.755 -4.934 12.324 1.00 87.56 123 ARG A C 1
ATOM 956 O O . ARG A 1 123 ? -8.565 -5.772 11.947 1.00 87.56 123 ARG A O 1
ATOM 963 N N . ILE A 1 124 ? -6.441 -5.059 12.158 1.00 88.75 124 ILE A N 1
ATOM 964 C CA . ILE A 1 124 ? -5.778 -6.240 11.597 1.00 88.75 124 ILE A CA 1
ATOM 965 C C . ILE A 1 124 ? -4.838 -6.761 12.675 1.00 88.75 124 ILE A C 1
ATOM 967 O O . ILE A 1 124 ? -3.855 -6.106 13.013 1.00 88.75 124 ILE A O 1
ATOM 971 N N . LEU A 1 125 ? -5.178 -7.907 13.254 1.00 85.38 125 LEU A N 1
ATOM 972 C CA . LEU A 1 125 ? -4.405 -8.521 14.329 1.00 85.38 125 LEU A CA 1
ATOM 973 C C . LEU A 1 125 ? -3.383 -9.509 13.743 1.00 85.38 125 LEU A C 1
ATOM 975 O O . LEU A 1 125 ? -3.650 -10.095 12.690 1.00 85.38 125 LEU A O 1
ATOM 979 N N . PRO A 1 126 ? -2.228 -9.715 14.397 1.00 76.81 126 PRO A N 1
ATOM 980 C CA . PRO A 1 126 ? -1.369 -10.849 14.082 1.00 76.81 126 PRO A CA 1
ATOM 981 C C . PRO A 1 126 ? -2.136 -12.151 14.365 1.00 76.81 126 PRO A C 1
ATOM 983 O O . PRO A 1 126 ? -2.750 -12.273 15.426 1.00 76.81 126 PRO A O 1
ATOM 986 N N . GLY A 1 127 ? -2.136 -13.064 13.390 1.00 67.00 127 GLY A N 1
ATOM 987 C CA . GLY A 1 127 ? -2.679 -14.419 13.538 1.00 67.00 127 GLY A CA 1
ATOM 988 C C . GLY A 1 127 ? -1.792 -15.329 14.373 1.00 67.00 127 GLY A C 1
ATOM 989 O O . GLY A 1 127 ? -0.618 -14.957 14.615 1.00 67.00 127 GLY A O 1
#

Secondary structure (DSSP, 8-state):
---TT-----SPPPPSEEEEEEEEE-GGGTS-SEEEEEEEEEETTSSS-TT--S---EEEEEE-HHHHHHHH----GGGGGGBTTTTSTTGGG-S-GGG-EEEESSGGG----HHHHHHTT------

Organism: Myxococcus fulvus (strain ATCC BAA-855 / HW-1) (NCBI:txid483219)

Sequence (127 aa):
MLSDDDPPLRDAQIPAGFWKVVVLRDATAGGADLSVVAFFMKQTEMLHDKLGKKLLQLQRYQVTLPAIEAWTGLDFGALKNADELAWAPAALRADVPSESYRRLTGPQDLVFSGERRRAVGRRILPG